Protein AF-A0A851GEK4-F1 (afdb_monomer)

Foldseek 3Di:
DCPVVVVVVVVVVLVVVLVVQVCCVVPALDHDCVQAAEDEDADPVCPDQVNLCVVLVVDPDRWDWDHGPVAIWIFSYRRPPRHIYGYDYCVVVPDD

Solvent-accessible surface area (backbone atoms only — not comparable to full-atom values): 5671 Å² total; per-residue (Å²): 142,62,83,68,52,56,62,51,50,54,49,53,52,50,50,52,49,26,51,49,50,45,48,39,68,74,74,46,62,57,72,68,66,89,74,29,50,81,41,82,40,92,47,79,80,57,68,39,73,69,44,40,31,59,78,37,68,71,44,76,50,80,60,46,77,45,82,34,81,86,47,38,33,39,30,26,39,56,54,90,76,33,60,34,31,34,49,46,55,64,82,82,70,77,86,129

pLDDT: mean 71.78, std 11.59, range [40.19, 86.69]

Mean predicted aligned error: 10.18 Å

Nearest PDB structures (foldseek):
  5uhj-assembly1_A-2  TM=3.704E-01  e=3.497E-01  Streptomyces sp. CB03234
  6ywo-assembly3_C  TM=4.399E-01  e=2.791E+00  Thermothielavioides terrestris NRRL 8126
  8ptk-assembly1_u  TM=2.985E-01  e=4.771E+00  Homo sapiens

Secondary structure (DSSP, 8-state):
--TTHHHHHHHHHHHHHHHHHHHHHHH-S---GGGEEEEE-S-GGGGSHHHHHHHTTTPSSPPEEEEETTEEEEE-SSTTTS-EEEEE-GGGG---

Structure (mmCIF, N/CA/C/O backbone):
data_AF-A0A851GEK4-F1
#
_entry.id   AF-A0A851GEK4-F1
#
loop_
_atom_site.group_PDB
_atom_site.id
_atom_site.type_symbol
_atom_site.label_atom_id
_atom_site.label_alt_id
_atom_site.label_comp_id
_atom_site.label_asym_id
_atom_site.label_entity_id
_atom_site.label_seq_id
_atom_site.pdbx_PDB_ins_code
_atom_site.Cartn_x
_atom_site.Cartn_y
_atom_site.Cartn_z
_atom_site.occupancy
_atom_site.B_iso_or_equiv
_atom_site.auth_seq_id
_atom_site.auth_comp_id
_atom_site.auth_asym_id
_atom_site.auth_atom_id
_atom_site.pdbx_PDB_model_num
ATOM 1 N N . MET A 1 1 ? 28.832 1.244 -25.651 1.00 52.16 1 MET A N 1
ATOM 2 C CA . MET A 1 1 ? 28.441 2.022 -24.447 1.00 52.16 1 MET A CA 1
ATOM 3 C C . MET A 1 1 ? 26.956 2.451 -24.434 1.00 52.16 1 MET A C 1
ATOM 5 O O . MET A 1 1 ? 26.636 3.468 -23.840 1.00 52.16 1 MET A O 1
ATOM 9 N N . LYS A 1 2 ? 26.015 1.699 -25.037 1.00 56.28 2 LYS A N 1
ATOM 10 C CA . LYS A 1 2 ? 24.561 2.010 -24.986 1.00 56.28 2 LYS A CA 1
ATOM 11 C C . LYS A 1 2 ? 23.739 0.997 -24.172 1.00 56.28 2 LYS A C 1
ATOM 13 O O . LYS A 1 2 ? 22.649 1.316 -23.720 1.00 56.28 2 LYS A O 1
ATOM 18 N N . THR A 1 3 ? 24.289 -0.191 -23.920 1.00 59.16 3 THR A N 1
ATOM 19 C CA . THR A 1 3 ? 23.580 -1.330 -23.314 1.00 59.16 3 THR A CA 1
ATOM 20 C C . THR A 1 3 ? 23.265 -1.149 -21.822 1.00 59.16 3 THR A C 1
ATOM 22 O O . THR A 1 3 ? 22.295 -1.709 -21.333 1.00 59.16 3 THR A O 1
ATOM 25 N N . VAL A 1 4 ? 24.031 -0.319 -21.106 1.00 61.06 4 VAL A N 1
ATOM 26 C CA . VAL A 1 4 ? 23.816 0.000 -19.677 1.00 61.06 4 VAL A CA 1
ATOM 27 C C . VAL A 1 4 ? 22.926 1.224 -19.441 1.00 61.06 4 VAL A C 1
ATOM 29 O O . VAL A 1 4 ? 22.477 1.453 -18.326 1.00 61.06 4 VAL A O 1
ATOM 32 N N . MET A 1 5 ? 22.618 2.003 -20.482 1.00 67.25 5 MET A N 1
ATOM 33 C CA . MET A 1 5 ? 21.834 3.233 -20.329 1.00 67.25 5 MET A CA 1
ATOM 34 C C . MET A 1 5 ? 20.347 2.929 -20.096 1.00 67.25 5 MET A C 1
ATOM 36 O O . MET A 1 5 ? 19.700 3.576 -19.279 1.00 67.25 5 MET A O 1
ATOM 40 N N . ILE A 1 6 ? 19.830 1.889 -20.756 1.00 79.38 6 ILE A N 1
ATOM 41 C CA . ILE A 1 6 ? 18.440 1.434 -20.629 1.00 79.38 6 ILE A CA 1
ATOM 42 C C . ILE A 1 6 ? 18.099 1.014 -19.184 1.00 79.38 6 ILE A C 1
ATOM 44 O O . ILE A 1 6 ? 17.155 1.582 -18.635 1.00 79.38 6 ILE A O 1
ATOM 48 N N . PRO A 1 7 ? 18.839 0.101 -18.515 1.00 80.31 7 PRO A N 1
ATOM 49 C CA . PRO A 1 7 ? 18.506 -0.291 -17.143 1.00 80.31 7 PRO A CA 1
ATOM 50 C C . PRO A 1 7 ? 18.624 0.873 -16.151 1.00 80.31 7 PRO A C 1
ATOM 52 O O . PRO A 1 7 ? 17.812 0.965 -15.232 1.00 80.31 7 PRO A O 1
ATOM 55 N N . CYS A 1 8 ? 19.560 1.806 -16.353 1.00 83.19 8 CYS A N 1
ATOM 56 C CA . CYS A 1 8 ? 19.656 3.006 -15.519 1.00 83.19 8 CYS A CA 1
ATOM 57 C C . CYS A 1 8 ? 18.439 3.927 -15.676 1.00 83.19 8 CYS A C 1
ATOM 59 O O . CYS A 1 8 ? 17.903 4.388 -14.670 1.00 83.19 8 CYS A O 1
ATOM 61 N N . ILE A 1 9 ? 17.969 4.165 -16.905 1.00 86.69 9 ILE A N 1
ATOM 62 C CA . ILE A 1 9 ? 16.779 4.994 -17.159 1.00 86.69 9 ILE A CA 1
ATOM 63 C C . ILE A 1 9 ? 15.531 4.346 -16.548 1.00 86.69 9 ILE A C 1
ATOM 65 O O . ILE A 1 9 ? 14.761 5.023 -15.870 1.00 86.69 9 ILE A O 1
ATOM 69 N N . VAL A 1 10 ? 15.354 3.033 -16.726 1.00 86.00 10 VAL A N 1
ATOM 70 C CA . VAL A 1 10 ? 14.224 2.294 -16.138 1.00 86.00 10 VAL A CA 1
ATOM 71 C C . VAL A 1 10 ? 14.262 2.365 -14.610 1.00 86.00 10 VAL A C 1
ATOM 73 O O . VAL A 1 10 ? 13.240 2.627 -13.981 1.00 86.00 10 VAL A O 1
ATOM 76 N N . THR A 1 11 ? 15.445 2.213 -14.011 1.00 84.12 11 THR A N 1
ATOM 77 C CA . THR A 1 11 ? 15.615 2.310 -12.553 1.00 84.12 11 THR A CA 1
ATOM 78 C C . THR A 1 11 ? 15.298 3.719 -12.048 1.00 84.12 11 THR A C 1
ATOM 80 O O . THR A 1 11 ? 14.579 3.870 -11.065 1.00 84.12 11 THR A O 1
ATOM 83 N N . ALA A 1 12 ? 15.773 4.761 -12.735 1.00 84.81 12 ALA A N 1
ATOM 84 C CA . ALA A 1 12 ? 15.489 6.148 -12.371 1.00 84.81 12 ALA A CA 1
ATOM 85 C C . ALA A 1 12 ? 13.984 6.461 -12.432 1.00 84.81 12 ALA A C 1
ATOM 87 O O . ALA A 1 12 ? 13.443 7.069 -11.508 1.00 84.81 12 ALA A O 1
ATOM 88 N N . LEU A 1 13 ? 13.291 5.993 -13.475 1.00 86.25 13 LEU A N 1
ATOM 89 C CA . LEU A 1 13 ? 11.837 6.128 -13.592 1.00 86.25 13 LEU A CA 1
ATOM 90 C C . LEU A 1 13 ? 11.101 5.372 -12.480 1.00 86.25 13 LEU A C 1
ATOM 92 O O . LEU A 1 13 ? 10.173 5.923 -11.891 1.00 86.25 13 LEU A O 1
ATOM 96 N N . ALA A 1 14 ? 11.535 4.155 -12.146 1.00 81.75 14 ALA A N 1
ATOM 97 C CA . ALA A 1 14 ? 10.946 3.373 -11.060 1.00 81.75 14 ALA A CA 1
ATOM 98 C C . ALA A 1 14 ? 11.110 4.064 -9.694 1.00 81.75 14 ALA A C 1
ATOM 100 O O . ALA A 1 14 ? 10.160 4.118 -8.915 1.00 81.75 14 ALA A O 1
ATOM 101 N N . ILE A 1 15 ? 12.279 4.655 -9.424 1.00 82.50 15 ILE A N 1
ATOM 102 C CA . ILE A 1 15 ? 12.531 5.421 -8.193 1.00 82.50 15 ILE A CA 1
ATOM 103 C C . ILE A 1 15 ? 11.632 6.660 -8.129 1.00 82.50 15 ILE A C 1
ATOM 105 O O . ILE A 1 15 ? 11.025 6.919 -7.089 1.00 82.50 15 ILE A O 1
ATOM 109 N N . LEU A 1 16 ? 11.513 7.414 -9.228 1.00 84.31 16 LEU A N 1
ATOM 110 C CA . LEU A 1 16 ? 10.631 8.584 -9.293 1.00 84.31 16 LEU A CA 1
ATOM 111 C C . LEU A 1 16 ? 9.165 8.198 -9.078 1.00 84.31 16 LEU A C 1
ATOM 113 O O . LEU A 1 16 ? 8.453 8.883 -8.345 1.00 84.31 16 LE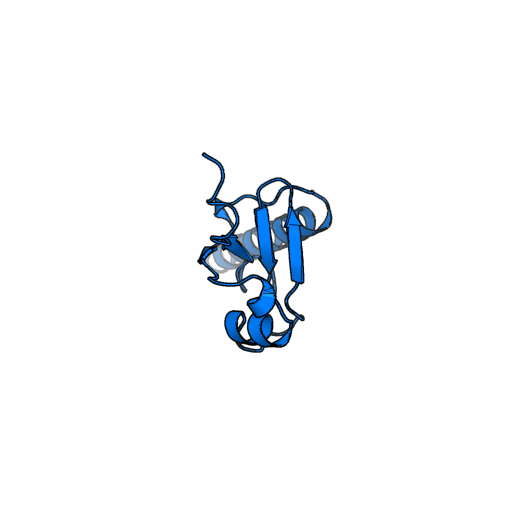U A O 1
ATOM 117 N N . PHE A 1 17 ? 8.728 7.086 -9.669 1.00 82.75 17 PHE A N 1
ATOM 118 C CA . PHE A 1 17 ? 7.373 6.574 -9.508 1.00 82.75 17 PHE A CA 1
ATOM 119 C C . PHE A 1 17 ? 7.092 6.149 -8.060 1.00 82.75 17 PHE A C 1
ATOM 121 O O . PHE A 1 17 ? 6.133 6.6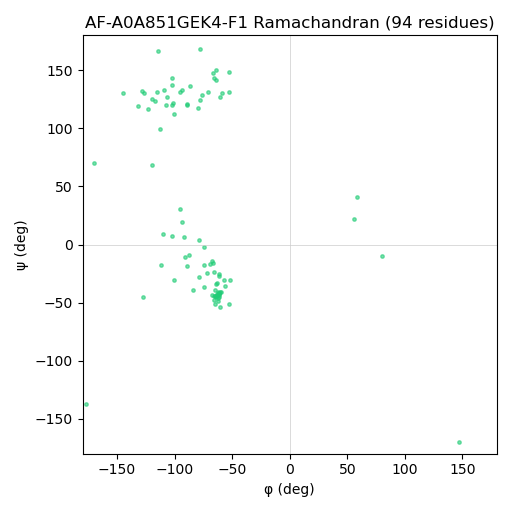31 -7.459 1.00 82.75 17 PHE A O 1
ATOM 128 N N . ALA A 1 18 ? 7.962 5.328 -7.464 1.00 77.81 18 ALA A N 1
ATOM 129 C CA . ALA A 1 18 ? 7.829 4.895 -6.072 1.00 77.81 18 ALA A CA 1
ATOM 130 C C . ALA A 1 18 ? 7.872 6.086 -5.098 1.00 77.81 18 ALA A C 1
ATOM 132 O O . ALA A 1 18 ? 7.083 6.160 -4.153 1.00 77.81 18 ALA A O 1
ATOM 133 N N . GLY A 1 19 ? 8.753 7.060 -5.347 1.00 78.88 19 GLY A N 1
ATOM 134 C CA . GLY A 1 19 ? 8.818 8.302 -4.578 1.00 78.88 19 GLY A CA 1
ATOM 135 C C . GLY A 1 19 ? 7.534 9.127 -4.687 1.00 78.88 19 GLY A C 1
ATOM 136 O O . GLY A 1 19 ? 7.000 9.568 -3.666 1.00 78.88 19 GLY A O 1
ATOM 137 N N . GLY A 1 20 ? 7.006 9.285 -5.904 1.00 81.94 20 GLY A N 1
ATOM 138 C CA . GLY A 1 20 ? 5.752 9.989 -6.171 1.00 81.94 20 GLY A CA 1
ATOM 139 C C . GLY A 1 20 ? 4.555 9.328 -5.492 1.00 81.94 20 GLY A C 1
ATOM 140 O O . GLY A 1 20 ? 3.776 10.004 -4.823 1.00 81.94 20 GLY A O 1
ATOM 141 N N . GLU A 1 21 ? 4.445 8.004 -5.579 1.00 80.75 21 GLU A N 1
ATOM 142 C CA . GLU A 1 21 ? 3.391 7.237 -4.912 1.00 80.75 21 GLU A CA 1
ATOM 143 C C . GLU A 1 21 ? 3.502 7.320 -3.379 1.00 80.75 21 GLU A C 1
ATOM 145 O O . GLU A 1 21 ? 2.491 7.477 -2.686 1.00 80.75 21 GLU A O 1
ATOM 150 N N . ASN A 1 22 ? 4.721 7.295 -2.826 1.00 80.50 22 ASN A N 1
ATOM 151 C CA . ASN A 1 22 ? 4.929 7.477 -1.388 1.00 80.50 22 ASN A CA 1
ATOM 152 C C . ASN A 1 22 ? 4.489 8.865 -0.916 1.00 80.50 22 ASN A C 1
ATOM 154 O O . ASN A 1 22 ? 3.855 8.990 0.138 1.00 80.50 22 ASN A O 1
ATOM 158 N N . LEU A 1 23 ? 4.838 9.900 -1.686 1.00 82.25 23 LEU A N 1
ATOM 159 C CA . LEU A 1 23 ? 4.446 11.270 -1.394 1.00 82.25 23 LEU A CA 1
ATOM 160 C C . LEU A 1 23 ? 2.922 11.388 -1.445 1.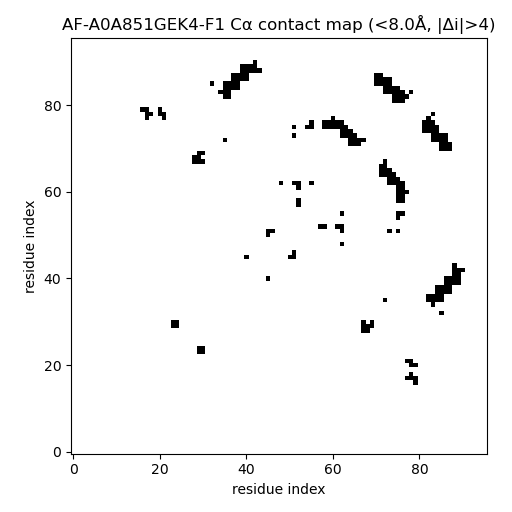00 82.25 23 LEU A C 1
ATOM 162 O O . LEU A 1 23 ? 2.329 11.844 -0.474 1.00 82.25 23 LEU A O 1
ATOM 166 N N . LEU A 1 24 ? 2.295 10.866 -2.502 1.00 83.44 24 LEU A N 1
ATOM 167 C CA . LEU A 1 24 ? 0.844 10.807 -2.664 1.00 83.44 24 LEU A CA 1
ATOM 168 C C . LEU A 1 24 ? 0.178 10.146 -1.441 1.00 83.44 24 LEU A C 1
ATOM 170 O O . LEU A 1 24 ? -0.687 10.730 -0.795 1.00 83.44 24 LEU A O 1
ATOM 174 N N . TRP A 1 25 ? 0.642 8.966 -1.027 1.00 81.75 25 TRP A N 1
ATOM 175 C CA . TRP A 1 25 ? 0.115 8.275 0.156 1.00 81.75 25 TRP A CA 1
ATOM 176 C C . TRP A 1 25 ? 0.170 9.118 1.443 1.00 81.75 25 TRP A C 1
ATOM 178 O O . TRP A 1 25 ? -0.713 9.016 2.312 1.00 81.75 25 TRP A O 1
ATOM 188 N N . ARG A 1 26 ? 1.223 9.926 1.595 1.00 81.88 26 ARG A N 1
ATOM 189 C CA . ARG A 1 26 ? 1.481 10.744 2.786 1.00 81.88 26 ARG A CA 1
ATOM 190 C C . ARG A 1 26 ? 0.735 12.076 2.764 1.00 81.88 26 ARG A C 1
ATOM 192 O O . ARG A 1 26 ? 0.255 12.466 3.824 1.00 81.88 26 ARG A O 1
ATOM 199 N N . THR A 1 27 ? 0.636 12.740 1.615 1.00 83.81 27 THR A N 1
ATOM 200 C CA . THR A 1 27 ? 0.180 14.136 1.524 1.00 83.81 27 THR A CA 1
ATOM 201 C C . THR A 1 27 ? -1.271 14.292 1.100 1.00 83.81 27 THR A C 1
ATOM 203 O O . THR A 1 27 ? -1.903 15.252 1.527 1.00 83.81 27 THR A O 1
ATOM 206 N N . THR A 1 28 ? -1.817 13.384 0.287 1.00 82.06 28 THR A N 1
ATOM 207 C CA . THR A 1 28 ? -3.200 13.513 -0.187 1.00 82.06 28 THR A CA 1
ATOM 208 C C . THR A 1 28 ? -4.150 12.595 0.565 1.00 82.06 28 THR A C 1
ATOM 210 O O . THR A 1 28 ? -3.836 11.448 0.892 1.00 82.06 28 THR A O 1
ATOM 213 N N . ASP A 1 29 ? -5.359 13.089 0.803 1.00 84.12 29 ASP A N 1
ATOM 21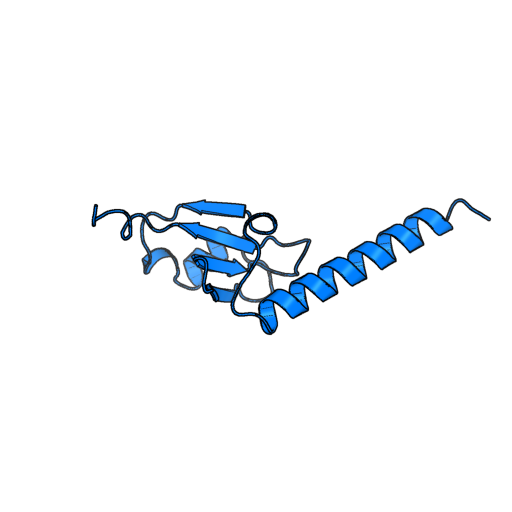4 C CA . AS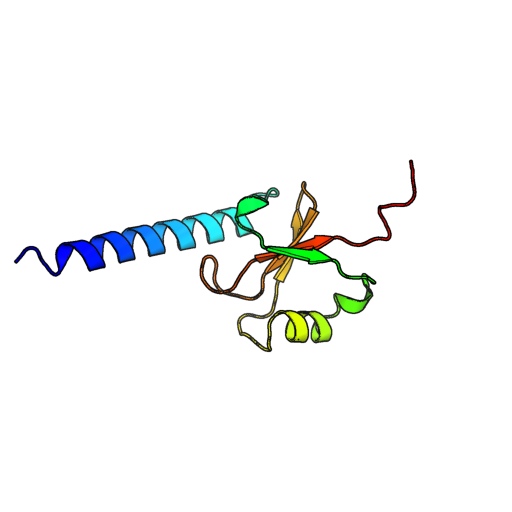P A 1 29 ? -6.486 12.318 1.324 1.00 84.12 29 ASP A CA 1
ATOM 215 C C . ASP A 1 29 ? -7.110 11.384 0.282 1.00 84.12 29 ASP A C 1
ATOM 217 O O . ASP A 1 29 ? -8.019 10.625 0.608 1.00 84.12 29 ASP A O 1
ATOM 221 N N . TYR A 1 30 ? -6.630 11.392 -0.960 1.00 81.75 30 TYR A N 1
ATOM 222 C CA . TYR A 1 30 ? -7.085 10.515 -2.035 1.00 81.75 30 TYR A CA 1
ATOM 223 C C . TYR A 1 30 ? -5.962 9.578 -2.488 1.00 81.75 30 TYR A C 1
ATOM 225 O O . TYR A 1 30 ? -4.869 10.040 -2.790 1.00 81.75 30 TYR A O 1
ATOM 233 N N . TYR A 1 31 ? -6.226 8.272 -2.597 1.00 81.56 31 TYR A N 1
ATOM 234 C CA . TYR A 1 31 ? -5.266 7.328 -3.180 1.00 81.56 31 TYR A CA 1
ATOM 235 C C . TYR A 1 31 ? -5.861 6.650 -4.420 1.00 81.56 31 TYR A C 1
ATOM 237 O O . TYR A 1 31 ? -6.941 6.071 -4.310 1.00 81.56 31 TYR A O 1
ATOM 245 N N . PRO A 1 32 ? -5.217 6.692 -5.597 1.00 78.31 32 PRO A N 1
ATOM 246 C CA . PRO A 1 32 ? -5.805 6.173 -6.823 1.00 78.31 32 PRO A CA 1
ATOM 247 C C . PRO A 1 32 ? -6.100 4.678 -6.709 1.00 78.31 32 PRO A C 1
ATOM 249 O O . PRO A 1 32 ? -5.226 3.881 -6.380 1.00 78.31 32 PRO A O 1
ATOM 252 N N . SER A 1 33 ? -7.338 4.275 -6.998 1.00 75.81 33 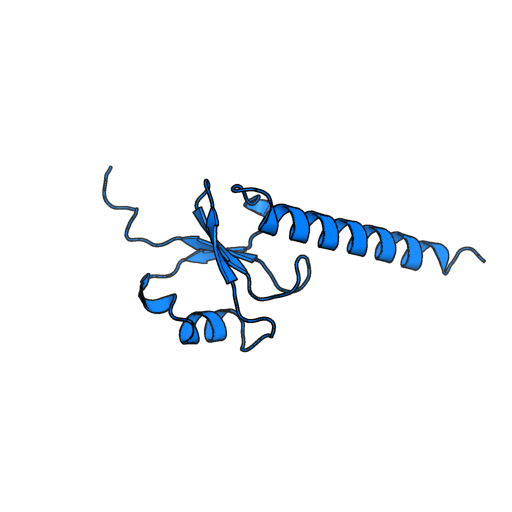SER A N 1
ATOM 253 C CA . SER A 1 33 ? -7.767 2.879 -6.852 1.00 75.81 33 SER A CA 1
ATOM 254 C C . SER A 1 33 ? -7.064 1.918 -7.808 1.00 75.81 33 SER A C 1
ATOM 256 O O . SER A 1 33 ? -6.984 0.744 -7.491 1.00 75.81 33 SER A O 1
ATOM 258 N N . PHE A 1 34 ? -6.536 2.393 -8.940 1.00 76.44 34 PHE A N 1
ATOM 259 C CA . PHE A 1 34 ? -5.796 1.557 -9.894 1.00 76.44 34 PHE A CA 1
ATOM 260 C C . PHE A 1 34 ? -4.384 1.183 -9.416 1.00 76.44 34 PHE A C 1
ATOM 262 O O . PHE A 1 34 ? -3.801 0.242 -9.940 1.00 76.44 34 PHE A O 1
ATOM 269 N N . LEU A 1 35 ? -3.840 1.907 -8.430 1.00 76.25 35 LEU A N 1
ATOM 270 C CA . LEU A 1 35 ? -2.568 1.570 -7.779 1.00 76.25 35 LEU A CA 1
ATOM 271 C C . LEU A 1 35 ? -2.761 0.602 -6.606 1.00 76.25 35 LEU A C 1
ATOM 273 O O . LEU A 1 35 ? -1.789 0.096 -6.054 1.00 76.25 35 LEU A O 1
ATOM 277 N N . ALA A 1 36 ? -4.014 0.350 -6.213 1.00 77.88 36 ALA A N 1
ATOM 278 C CA . ALA A 1 36 ? -4.346 -0.540 -5.116 1.00 77.88 36 ALA A CA 1
ATOM 279 C C . ALA A 1 36 ? -4.987 -1.836 -5.628 1.00 77.88 36 ALA A C 1
ATOM 281 O O . ALA A 1 36 ? -5.945 -1.806 -6.398 1.00 77.88 36 ALA A O 1
ATOM 282 N N . GLY A 1 37 ? -4.522 -2.980 -5.130 1.00 75.62 37 GLY A N 1
ATOM 283 C CA . GLY A 1 37 ? -5.259 -4.236 -5.258 1.00 75.62 37 GLY A CA 1
ATOM 284 C C . GLY A 1 37 ? -6.555 -4.169 -4.451 1.00 75.62 37 GLY A C 1
ATOM 285 O O . GLY A 1 37 ? -6.602 -3.520 -3.413 1.00 75.62 37 GLY A O 1
ATOM 286 N N . VAL A 1 38 ? -7.625 -4.823 -4.889 1.00 76.19 38 VAL A N 1
ATOM 287 C CA . VAL A 1 38 ? -8.877 -4.870 -4.117 1.00 76.19 38 VAL A CA 1
ATOM 288 C C . VAL A 1 38 ? -8.890 -6.121 -3.245 1.00 76.19 38 VAL A C 1
ATOM 290 O O . VAL A 1 38 ? -8.580 -7.212 -3.723 1.00 76.19 38 VAL A O 1
ATOM 293 N N . ARG A 1 39 ? -9.242 -5.964 -1.966 1.00 74.38 39 ARG A N 1
ATOM 294 C CA . ARG A 1 39 ? -9.471 -7.071 -1.032 1.00 74.38 39 ARG A CA 1
ATOM 295 C C . ARG A 1 39 ? -10.779 -6.867 -0.288 1.00 74.38 39 ARG A C 1
ATOM 297 O O . ARG A 1 39 ? -10.932 -5.901 0.456 1.00 74.38 39 ARG A O 1
ATOM 304 N N . ASP A 1 40 ? -11.691 -7.808 -0.470 1.00 71.19 40 ASP A N 1
ATOM 305 C CA . ASP A 1 40 ? -12.874 -7.935 0.368 1.00 71.19 40 ASP A CA 1
ATOM 306 C C . ASP A 1 40 ? -12.477 -8.557 1.708 1.00 71.19 40 ASP A C 1
ATOM 308 O O . ASP A 1 40 ? -11.780 -9.574 1.756 1.00 71.19 40 ASP A O 1
ATOM 312 N N . VAL A 1 41 ? -12.883 -7.912 2.798 1.00 69.19 41 VAL A N 1
ATOM 313 C CA . VAL A 1 41 ? -12.678 -8.410 4.159 1.00 69.19 41 VAL A CA 1
ATOM 314 C C . VAL A 1 41 ? -14.042 -8.495 4.823 1.00 69.19 41 VAL A C 1
ATOM 316 O O . VAL A 1 41 ? -14.695 -7.473 5.021 1.00 69.19 41 VAL A O 1
ATOM 319 N N . ASP A 1 42 ? -14.456 -9.709 5.190 1.00 63.41 42 ASP A N 1
ATOM 320 C CA . ASP A 1 42 ? -15.790 -9.983 5.738 1.00 63.41 42 ASP A CA 1
ATOM 321 C C . ASP A 1 42 ? -16.087 -9.252 7.056 1.00 63.41 42 ASP A C 1
ATOM 323 O O . ASP A 1 42 ? -17.246 -8.989 7.370 1.00 63.41 42 ASP A O 1
ATOM 327 N N . ASN A 1 43 ? -15.062 -8.890 7.836 1.00 59.44 43 ASN A N 1
ATOM 328 C CA . ASN A 1 43 ? -15.249 -8.234 9.128 1.00 59.44 43 ASN A CA 1
ATOM 329 C C . ASN A 1 43 ? -14.157 -7.194 9.430 1.00 59.44 43 ASN A C 1
ATOM 331 O O . ASN A 1 43 ? -12.967 -7.495 9.380 1.00 59.44 43 ASN A O 1
ATOM 335 N N . VAL A 1 44 ? -14.550 -5.978 9.827 1.00 59.50 44 VAL A N 1
ATOM 336 C CA . VAL A 1 44 ? -13.631 -4.876 10.188 1.00 59.50 44 VAL A CA 1
ATOM 337 C C . VAL A 1 44 ? -12.739 -5.242 11.376 1.00 59.50 44 VAL A C 1
ATOM 339 O O . VAL A 1 44 ? -11.621 -4.751 11.486 1.00 59.50 44 VAL A O 1
ATOM 342 N N . THR A 1 45 ? -13.190 -6.139 12.255 1.00 53.88 45 THR A N 1
ATOM 343 C CA . THR A 1 45 ? -12.358 -6.631 13.369 1.00 53.88 45 THR A CA 1
ATOM 344 C C . THR A 1 45 ? -11.156 -7.460 12.908 1.00 53.88 45 THR A C 1
ATOM 346 O O . THR A 1 45 ? -10.195 -7.576 13.662 1.00 53.88 45 THR A O 1
ATOM 349 N N . LEU A 1 46 ? -11.129 -7.935 11.654 1.00 54.50 46 LEU A N 1
ATOM 350 C CA . LEU A 1 46 ? -9.951 -8.538 11.009 1.00 54.50 46 LEU A CA 1
ATOM 351 C C . LEU A 1 46 ? -8.939 -7.488 10.511 1.00 54.50 46 LEU A C 1
ATOM 353 O O . LEU A 1 46 ? -7.930 -7.831 9.909 1.00 54.50 46 LEU A O 1
ATOM 357 N N . LEU A 1 47 ? -9.161 -6.199 10.773 1.00 63.06 47 LEU A N 1
ATOM 358 C CA . LEU A 1 47 ? -8.171 -5.136 10.566 1.00 63.06 47 LEU A CA 1
ATOM 359 C C . LEU A 1 47 ? -7.359 -4.856 11.843 1.00 63.06 47 LEU A C 1
ATOM 361 O O . LEU A 1 47 ? -6.743 -3.804 11.994 1.00 63.06 47 LEU A O 1
ATOM 365 N N . ILE A 1 48 ? -7.337 -5.790 12.791 1.00 66.44 48 ILE A N 1
ATOM 366 C CA . ILE A 1 48 ? -6.352 -5.766 13.873 1.00 66.44 48 ILE A CA 1
ATOM 367 C C . ILE A 1 48 ? -4.933 -5.944 13.308 1.00 66.44 48 ILE A C 1
ATOM 369 O O . ILE A 1 48 ? -4.754 -6.648 12.310 1.00 66.44 48 ILE A O 1
ATOM 373 N N . PRO A 1 49 ? -3.897 -5.378 13.958 1.00 64.75 49 PRO A N 1
ATOM 374 C CA . PRO A 1 49 ? -2.517 -5.434 13.468 1.00 64.75 49 PRO A CA 1
ATOM 375 C C . PRO A 1 49 ? -2.029 -6.852 13.142 1.00 64.75 49 PRO A C 1
ATOM 377 O O . PRO A 1 49 ? -1.213 -7.035 12.244 1.00 64.75 49 PRO A O 1
ATOM 380 N N . THR A 1 50 ? -2.535 -7.861 13.855 1.00 64.00 50 THR A N 1
ATOM 381 C CA . THR A 1 50 ? -2.211 -9.277 13.639 1.00 64.00 50 THR A CA 1
ATOM 382 C C . THR A 1 50 ? -2.748 -9.804 12.310 1.00 64.00 50 THR A C 1
ATOM 384 O O . THR A 1 50 ? -2.020 -10.468 11.585 1.00 64.00 50 THR A O 1
ATOM 387 N N . ALA A 1 51 ? -3.984 -9.466 11.951 1.00 68.00 51 ALA A N 1
ATOM 388 C CA . ALA A 1 51 ? -4.587 -9.889 10.691 1.00 68.00 51 ALA A CA 1
ATOM 389 C C . ALA A 1 51 ? -4.102 -9.030 9.509 1.00 68.00 51 ALA A C 1
ATOM 391 O O . ALA A 1 51 ? -3.931 -9.536 8.407 1.00 68.00 51 ALA A O 1
ATOM 392 N N . MET A 1 52 ? -3.726 -7.768 9.745 1.00 69.44 52 MET A N 1
ATOM 393 C CA . MET A 1 52 ? -2.969 -6.984 8.759 1.00 69.44 52 MET A CA 1
ATOM 394 C C . MET A 1 52 ? -1.610 -7.606 8.446 1.00 69.44 52 MET A C 1
ATOM 396 O O . MET A 1 52 ? -1.209 -7.642 7.288 1.00 69.44 52 MET A O 1
ATOM 400 N N . LYS A 1 53 ? -0.898 -8.104 9.464 1.00 68.81 53 LYS A N 1
ATOM 401 C CA . LYS A 1 53 ? 0.354 -8.843 9.263 1.00 68.81 53 LYS A CA 1
ATOM 402 C C . LYS A 1 53 ? 0.140 -10.143 8.501 1.00 68.81 53 LYS A C 1
ATOM 404 O O . LYS A 1 53 ? 1.024 -10.506 7.738 1.00 68.81 53 LYS A O 1
ATOM 409 N N . ASP A 1 54 ? -0.996 -10.806 8.691 1.00 69.94 54 ASP A N 1
ATOM 410 C CA . ASP A 1 54 ? -1.363 -12.002 7.930 1.00 69.94 54 ASP A CA 1
ATOM 411 C C . ASP A 1 54 ? -1.580 -11.662 6.444 1.00 69.94 54 ASP A C 1
ATOM 413 O O . ASP A 1 54 ? -0.934 -12.243 5.574 1.00 69.94 54 ASP A O 1
ATOM 417 N N . ILE A 1 55 ? -2.353 -10.604 6.157 1.00 68.81 55 ILE A N 1
ATOM 418 C CA . ILE A 1 55 ? -2.579 -10.093 4.790 1.00 68.81 55 ILE A CA 1
ATOM 419 C C . ILE A 1 55 ? -1.263 -9.671 4.120 1.00 68.81 55 ILE A C 1
ATOM 421 O O . ILE A 1 55 ? -1.051 -9.926 2.935 1.00 68.81 55 ILE A O 1
ATOM 425 N N . CYS A 1 56 ? -0.381 -9.017 4.874 1.00 70.00 56 CYS A N 1
ATOM 426 C CA . CYS A 1 56 ? 0.896 -8.497 4.392 1.00 70.00 56 CYS A CA 1
ATOM 427 C C . CYS A 1 56 ? 2.069 -9.483 4.571 1.00 70.00 56 CYS A C 1
ATOM 429 O O . CYS A 1 56 ? 3.218 -9.105 4.364 1.00 70.00 56 CYS A O 1
ATOM 431 N N . GLY A 1 57 ? 1.823 -10.727 4.995 1.00 67.69 57 GLY A N 1
ATOM 432 C CA . GLY A 1 57 ? 2.848 -11.771 5.110 1.00 67.69 57 GLY A CA 1
ATOM 433 C C . GLY A 1 57 ? 4.037 -11.455 6.032 1.00 67.69 57 GLY A C 1
ATOM 434 O O . GLY A 1 57 ? 5.173 -11.766 5.683 1.00 67.69 57 GLY A O 1
ATOM 435 N N . ASN A 1 58 ? 3.816 -10.839 7.202 1.00 60.09 58 ASN A N 1
ATOM 436 C CA . ASN A 1 58 ? 4.873 -10.411 8.141 1.00 60.09 58 ASN A CA 1
ATOM 437 C C . ASN A 1 58 ? 5.941 -9.472 7.532 1.00 60.09 58 ASN A C 1
ATOM 439 O O . ASN A 1 58 ? 7.044 -9.347 8.076 1.00 60.09 58 ASN A O 1
ATOM 443 N N . GLN A 1 59 ? 5.621 -8.775 6.439 1.00 57.41 59 GLN A N 1
ATOM 444 C CA . GLN A 1 59 ? 6.516 -7.790 5.839 1.00 57.41 59 GLN A CA 1
ATOM 445 C C . GLN A 1 59 ? 6.740 -6.594 6.776 1.00 57.41 59 GLN A C 1
ATOM 447 O O . GLN A 1 59 ? 5.858 -6.170 7.528 1.00 57.41 59 GLN A O 1
ATOM 452 N N . ARG A 1 60 ? 7.974 -6.080 6.766 1.00 56.06 60 ARG A N 1
ATOM 453 C CA . ARG A 1 60 ? 8.326 -4.781 7.345 1.00 56.06 60 ARG A CA 1
ATOM 454 C C . ARG A 1 60 ? 8.453 -3.794 6.188 1.00 56.06 60 ARG A C 1
ATOM 456 O O . ARG A 1 60 ? 9.137 -4.132 5.228 1.00 56.06 60 ARG A O 1
ATOM 463 N N . PRO A 1 61 ? 7.935 -2.562 6.309 1.00 60.59 61 PRO A N 1
ATOM 464 C CA . PRO A 1 61 ? 7.471 -1.887 7.530 1.00 60.59 61 PRO A CA 1
ATOM 465 C C . PRO A 1 61 ? 6.085 -2.324 8.036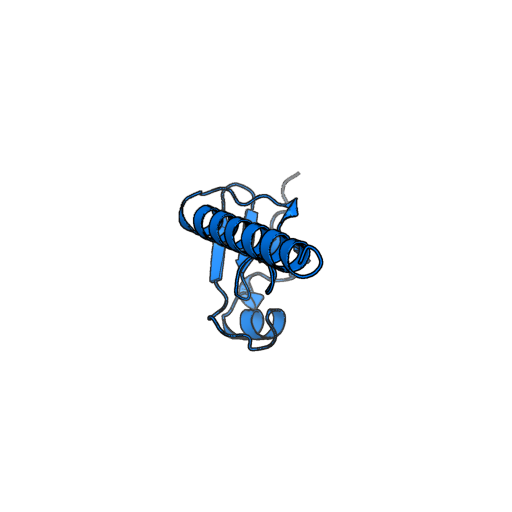 1.00 60.59 61 PRO A C 1
ATOM 467 O O . PRO A 1 61 ? 5.360 -3.033 7.357 1.00 60.59 61 PRO A O 1
ATOM 470 N N . VAL A 1 62 ? 5.736 -1.914 9.267 1.00 66.19 62 VAL A N 1
ATOM 471 C CA . VAL A 1 62 ? 4.426 -2.207 9.881 1.00 66.19 62 VAL A CA 1
ATOM 472 C C . VAL A 1 62 ? 3.308 -1.773 8.927 1.00 66.19 62 VAL A C 1
ATOM 474 O O . VAL A 1 62 ? 3.356 -0.633 8.457 1.00 66.19 62 VAL A O 1
ATOM 477 N N . PRO A 1 63 ? 2.312 -2.636 8.660 1.00 74.25 63 PRO A N 1
ATOM 478 C CA . PRO A 1 63 ? 1.248 -2.305 7.732 1.00 74.25 63 PRO A CA 1
ATOM 479 C C . PRO A 1 63 ? 0.484 -1.053 8.175 1.00 74.25 63 PRO A C 1
ATOM 481 O O . PRO A 1 63 ? 0.074 -0.931 9.331 1.00 74.25 63 PRO A O 1
ATOM 484 N N . GLU A 1 64 ? 0.302 -0.108 7.252 1.00 77.62 64 GLU A N 1
ATOM 485 C CA . GLU A 1 64 ? -0.375 1.163 7.511 1.00 77.62 64 GLU A CA 1
ATOM 486 C C . GLU A 1 64 ? -1.815 1.104 6.992 1.00 77.62 64 GLU A C 1
ATOM 488 O O . GLU A 1 64 ? -2.048 1.106 5.783 1.00 77.62 64 GLU A O 1
ATOM 493 N N . LEU A 1 65 ? -2.794 1.122 7.897 1.00 80.31 65 LEU A N 1
ATOM 494 C CA . LEU A 1 65 ? -4.195 1.332 7.537 1.00 80.31 65 LEU A CA 1
ATOM 495 C C . LEU A 1 65 ? -4.517 2.824 7.541 1.00 80.31 65 LEU A C 1
ATOM 497 O O . LEU A 1 65 ? -4.406 3.488 8.573 1.00 80.31 65 LEU A O 1
ATOM 501 N N . LYS A 1 66 ? -4.958 3.355 6.402 1.00 82.19 66 LYS A N 1
ATOM 502 C CA . LYS A 1 66 ? -5.457 4.728 6.297 1.00 82.19 66 LYS A CA 1
ATOM 503 C C . LYS A 1 66 ? -6.822 4.759 5.635 1.00 82.19 66 LYS A C 1
ATOM 505 O O . LYS A 1 66 ? -7.031 4.201 4.559 1.00 82.19 66 LYS A O 1
ATOM 510 N N . LYS A 1 67 ? -7.745 5.492 6.255 1.00 83.12 67 LYS A N 1
ATOM 511 C CA . LYS A 1 67 ? -8.985 5.907 5.605 1.00 83.12 67 LYS A CA 1
ATOM 512 C C . LYS A 1 67 ? -8.672 7.090 4.691 1.00 83.12 67 LYS A C 1
ATOM 514 O O . LYS A 1 67 ? -8.107 8.085 5.137 1.00 83.12 67 LYS A O 1
ATOM 519 N N . LYS A 1 68 ? -9.009 6.954 3.415 1.00 84.25 68 LYS A N 1
ATOM 520 C CA . LYS A 1 68 ? -8.908 7.985 2.380 1.00 84.25 68 LYS A CA 1
ATOM 521 C C . LYS A 1 68 ? -10.318 8.349 1.917 1.00 84.25 68 LYS A C 1
ATOM 523 O O . LYS A 1 68 ? -11.284 7.635 2.196 1.00 84.25 68 LYS A O 1
ATOM 528 N N . ARG A 1 69 ? -10.458 9.451 1.184 1.00 81.38 69 ARG A N 1
ATOM 529 C CA . ARG A 1 69 ? -11.751 9.967 0.709 1.00 81.38 69 ARG A CA 1
ATOM 530 C C . ARG A 1 69 ? -12.529 8.952 -0.134 1.00 81.38 69 ARG A C 1
ATOM 532 O O . ARG A 1 69 ? -13.751 8.964 -0.131 1.00 81.38 69 ARG A O 1
ATOM 539 N N . ASN A 1 70 ? -11.827 8.074 -0.842 1.00 80.81 70 ASN A N 1
ATOM 540 C CA . ASN A 1 70 ? -12.398 7.066 -1.732 1.00 80.81 70 ASN A CA 1
ATOM 541 C C . ASN A 1 70 ? -12.440 5.645 -1.143 1.00 80.81 70 ASN A C 1
ATOM 543 O O . ASN A 1 70 ? -12.791 4.702 -1.856 1.00 80.81 70 ASN A O 1
ATOM 547 N N . GLY A 1 71 ? -12.104 5.459 0.136 1.00 81.69 71 GLY A N 1
ATOM 548 C CA . GLY A 1 71 ? -12.237 4.165 0.802 1.00 81.69 71 GLY A CA 1
ATOM 549 C C . GLY A 1 71 ? -11.179 3.904 1.864 1.00 81.69 71 GLY A C 1
ATOM 550 O O . GLY A 1 71 ? -10.421 4.787 2.264 1.00 81.69 71 GLY A O 1
ATOM 551 N N . LEU A 1 72 ? -11.142 2.662 2.330 1.00 84.56 72 LEU A N 1
ATOM 552 C CA . LEU A 1 72 ? -10.161 2.200 3.296 1.00 84.56 72 LEU A CA 1
ATOM 553 C C . LEU A 1 72 ? -8.996 1.533 2.564 1.00 84.56 72 LEU A C 1
ATOM 555 O O . LEU A 1 72 ? -9.220 0.692 1.697 1.00 84.56 72 LEU A O 1
ATOM 559 N N . TYR A 1 73 ? 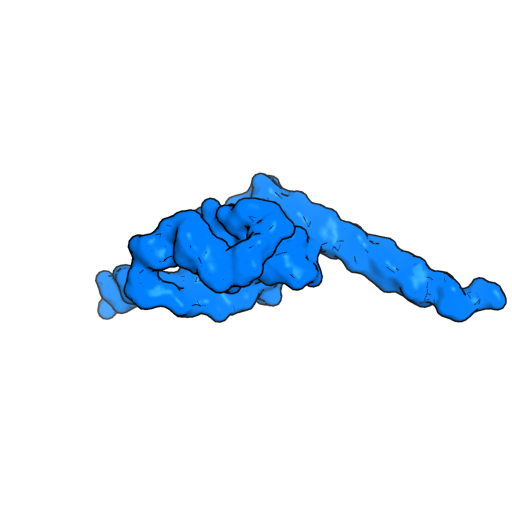-7.766 1.912 2.902 1.00 83.81 73 TYR A N 1
ATOM 560 C CA . TYR A 1 73 ? -6.565 1.399 2.249 1.00 83.81 73 TYR A CA 1
ATOM 561 C C . TYR A 1 73 ? -5.583 0.850 3.277 1.00 83.81 73 TYR A C 1
ATOM 563 O O . TYR A 1 73 ? -5.257 1.525 4.253 1.00 83.81 73 TYR A O 1
ATOM 571 N N . LEU A 1 74 ? -5.098 -0.359 3.030 1.00 82.50 74 LEU A N 1
ATOM 572 C CA . LEU A 1 74 ? -4.070 -1.052 3.787 1.00 82.50 74 LEU A CA 1
ATOM 573 C C . LEU A 1 74 ? -2.784 -1.078 2.964 1.00 82.50 74 LEU A C 1
ATOM 575 O O . LEU A 1 74 ? -2.753 -1.631 1.870 1.00 82.50 74 LEU A O 1
ATOM 579 N N . ARG A 1 75 ? -1.711 -0.498 3.483 1.00 79.69 75 ARG A N 1
ATOM 580 C CA . ARG A 1 75 ? -0.396 -0.524 2.846 1.00 79.69 75 ARG A CA 1
ATOM 581 C C . AR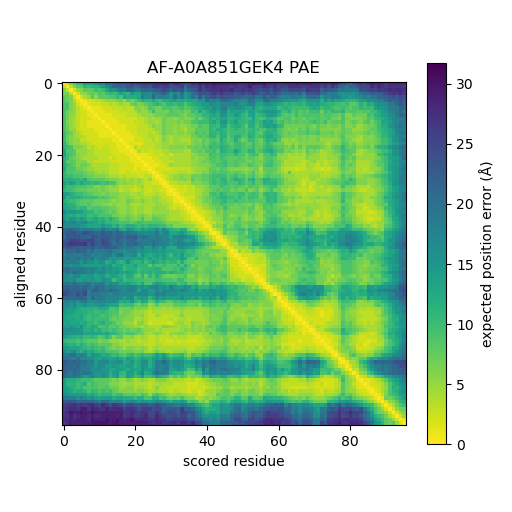G A 1 75 ? 0.485 -1.553 3.538 1.00 79.69 75 ARG A C 1
ATOM 583 O O . ARG A 1 75 ? 0.736 -1.413 4.731 1.00 79.69 75 ARG A O 1
ATOM 590 N N . CYS A 1 76 ? 0.956 -2.546 2.787 1.00 74.62 76 CYS A N 1
ATOM 591 C CA . CYS A 1 76 ? 1.768 -3.643 3.315 1.00 74.62 76 CYS A CA 1
ATOM 592 C C . CYS A 1 76 ? 3.279 -3.373 3.316 1.00 74.62 76 CYS A C 1
ATOM 594 O O . CYS A 1 76 ? 3.993 -4.023 4.070 1.00 74.62 76 CYS A O 1
ATOM 596 N N . GLY A 1 77 ? 3.769 -2.400 2.536 1.00 68.00 77 GLY A N 1
ATOM 597 C CA . GLY A 1 77 ? 5.191 -2.061 2.551 1.00 68.00 77 GLY A CA 1
ATOM 598 C C . GLY A 1 77 ? 5.599 -0.886 1.659 1.00 68.00 77 GLY A C 1
ATOM 599 O O . GLY A 1 77 ? 4.965 0.179 1.668 1.00 68.00 77 GLY A O 1
ATOM 600 N N . THR A 1 78 ? 6.718 -1.034 0.949 1.00 55.69 78 THR A N 1
ATOM 601 C CA . THR A 1 78 ? 7.294 0.013 0.084 1.00 55.69 78 THR A CA 1
ATOM 602 C C . THR A 1 78 ? 6.438 0.227 -1.178 1.00 55.69 78 THR A C 1
ATOM 604 O O . THR A 1 78 ? 6.094 -0.748 -1.847 1.00 55.69 78 THR A O 1
ATOM 607 N N . PRO A 1 79 ? 6.083 1.482 -1.528 1.00 52.34 79 PRO A N 1
ATOM 608 C CA . PRO A 1 79 ? 5.177 1.760 -2.639 1.00 52.34 79 PRO A CA 1
ATOM 609 C C . PRO A 1 79 ? 5.801 1.310 -3.966 1.00 52.34 79 PRO A C 1
ATOM 611 O O . PRO A 1 79 ? 7.014 1.425 -4.158 1.00 52.34 79 PRO A O 1
ATOM 614 N N . GLY A 1 80 ? 4.976 0.759 -4.855 1.00 51.84 80 GLY A N 1
ATOM 615 C CA . GLY A 1 80 ? 5.400 0.156 -6.124 1.00 51.84 80 GLY A CA 1
ATOM 616 C C . GLY A 1 80 ? 5.965 -1.277 -6.063 1.00 51.84 80 GLY A C 1
ATOM 617 O O . GLY A 1 80 ? 6.127 -1.876 -7.123 1.00 51.84 80 GLY A O 1
ATOM 618 N N . ILE A 1 81 ? 6.242 -1.852 -4.879 1.00 55.09 81 ILE A N 1
ATOM 619 C CA . ILE A 1 81 ? 6.784 -3.228 -4.735 1.00 55.09 81 ILE A CA 1
ATOM 620 C C . ILE A 1 81 ? 5.943 -4.074 -3.769 1.00 55.09 81 ILE A C 1
ATOM 622 O O . ILE A 1 81 ? 5.610 -5.217 -4.073 1.00 55.09 81 ILE A O 1
ATOM 626 N N . GLU A 1 82 ? 5.565 -3.512 -2.621 1.00 60.53 82 GLU A N 1
ATOM 627 C CA . GLU A 1 82 ? 4.755 -4.186 -1.603 1.00 60.53 82 GLU A CA 1
ATOM 628 C C . GLU A 1 82 ? 3.392 -3.494 -1.539 1.00 60.53 82 GLU A C 1
ATOM 630 O O . GLU A 1 82 ? 3.234 -2.400 -0.989 1.00 60.53 82 GLU A O 1
ATOM 635 N N . GLY A 1 83 ? 2.433 -4.126 -2.215 1.00 70.75 83 GLY A N 1
ATOM 636 C CA . GLY A 1 83 ? 1.182 -3.535 -2.676 1.00 70.75 83 GLY A CA 1
ATOM 637 C C . GLY A 1 83 ? 0.344 -2.811 -1.621 1.00 70.75 83 GLY A C 1
ATOM 638 O O . GLY A 1 83 ? 0.292 -3.165 -0.438 1.00 70.75 83 GLY A O 1
ATOM 639 N N . VAL A 1 84 ? -0.365 -1.790 -2.100 1.00 78.25 84 VAL A N 1
ATOM 640 C CA . VAL A 1 84 ? -1.478 -1.167 -1.386 1.00 78.25 84 VAL A CA 1
ATOM 641 C C . VAL A 1 84 ? -2.748 -1.950 -1.704 1.00 78.25 84 VAL A C 1
ATOM 643 O O . VAL A 1 84 ? -3.004 -2.294 -2.854 1.00 78.25 84 VAL A O 1
ATOM 646 N N . TRP A 1 85 ? -3.563 -2.214 -0.692 1.00 78.50 85 TRP A N 1
ATOM 647 C CA . TRP A 1 85 ? -4.824 -2.930 -0.808 1.00 78.50 85 TRP A CA 1
ATOM 648 C C . TRP A 1 85 ? -5.983 -2.020 -0.419 1.00 78.50 85 TRP A C 1
ATOM 650 O O . TRP A 1 85 ? -6.017 -1.478 0.682 1.00 78.50 85 TRP A O 1
ATOM 660 N N . ARG A 1 86 ? -6.957 -1.845 -1.307 1.00 82.62 86 ARG A N 1
ATOM 661 C CA . ARG A 1 86 ? -8.240 -1.224 -0.995 1.00 82.62 86 ARG A CA 1
ATOM 662 C C . ARG A 1 86 ? -9.120 -2.264 -0.317 1.00 82.62 86 ARG A C 1
ATOM 664 O O . ARG A 1 86 ? -9.459 -3.276 -0.927 1.00 82.62 86 ARG A O 1
ATOM 671 N N . ILE A 1 87 ? -9.489 -1.990 0.924 1.00 82.50 87 ILE A N 1
ATOM 672 C CA . ILE A 1 87 ? -10.324 -2.866 1.733 1.00 82.50 87 ILE A CA 1
ATOM 673 C C . ILE A 1 87 ? -11.789 -2.518 1.494 1.00 82.50 87 ILE A C 1
ATOM 675 O O . ILE A 1 87 ? -12.215 -1.385 1.746 1.00 82.50 87 ILE A O 1
ATOM 679 N N . ILE A 1 88 ? -12.550 -3.496 1.015 1.00 78.50 88 ILE A N 1
ATOM 680 C CA . ILE A 1 88 ? -14.005 -3.416 0.896 1.00 78.50 88 ILE A CA 1
ATOM 681 C C . ILE A 1 88 ? -14.596 -4.195 2.066 1.00 78.50 88 ILE A C 1
ATOM 683 O O . ILE A 1 88 ? -14.296 -5.370 2.257 1.00 78.50 88 ILE A O 1
ATOM 687 N N . VAL A 1 89 ? -15.410 -3.518 2.874 1.00 71.12 89 VAL A N 1
ATOM 688 C CA . VAL A 1 89 ? -16.102 -4.125 4.013 1.00 71.12 89 VAL A CA 1
ATOM 689 C C . VAL A 1 89 ? -17.579 -4.275 3.637 1.00 71.12 89 VAL A C 1
ATOM 691 O O . VAL A 1 89 ? -18.194 -3.277 3.247 1.00 71.12 89 VAL A O 1
ATOM 694 N N . PRO A 1 90 ? -18.177 -5.473 3.765 1.00 62.66 90 PRO A N 1
ATOM 695 C CA . PRO A 1 90 ? -19.560 -5.724 3.363 1.00 62.66 90 PRO A CA 1
ATOM 696 C C . PRO A 1 90 ? -20.609 -4.991 4.215 1.00 62.66 90 PRO A C 1
ATOM 698 O O . PRO A 1 90 ? -21.752 -4.872 3.785 1.00 62.66 90 PRO A O 1
ATOM 701 N N . ASP A 1 91 ? -20.244 -4.448 5.379 1.00 52.97 91 ASP A N 1
ATOM 702 C CA . ASP A 1 91 ? -21.186 -3.745 6.262 1.00 52.97 91 ASP A CA 1
ATOM 703 C C . ASP A 1 91 ? -21.682 -2.403 5.681 1.00 52.97 91 ASP A C 1
ATOM 705 O O . ASP A 1 91 ? -22.744 -1.912 6.047 1.00 52.97 91 ASP A O 1
ATOM 709 N N . VAL A 1 92 ? -20.993 -1.856 4.670 1.00 51.91 92 VAL A N 1
ATOM 710 C CA . VAL A 1 92 ? -21.457 -0.686 3.892 1.00 51.91 92 VAL A CA 1
ATOM 711 C C . VAL A 1 92 ? -22.185 -1.125 2.613 1.00 51.91 92 VAL A C 1
ATOM 713 O O . VAL A 1 92 ? -22.124 -0.458 1.585 1.00 51.91 92 VAL A O 1
ATOM 716 N N . ARG A 1 93 ? -22.849 -2.286 2.631 1.00 50.12 93 ARG A N 1
ATOM 717 C CA . ARG A 1 93 ? -23.773 -2.709 1.563 1.00 50.12 93 ARG A CA 1
ATOM 718 C C . ARG A 1 93 ? -25.239 -2.713 2.003 1.00 50.12 93 ARG A C 1
ATOM 720 O O . ARG A 1 93 ? -26.087 -3.202 1.267 1.00 50.12 93 ARG A O 1
ATOM 727 N N . ARG A 1 94 ? -25.550 -2.179 3.190 1.00 46.31 94 ARG A N 1
ATOM 728 C CA . ARG A 1 94 ? -26.907 -2.165 3.749 1.00 46.31 94 ARG A CA 1
ATOM 729 C C . ARG A 1 94 ? -27.405 -0.738 3.994 1.00 46.31 94 ARG A C 1
ATOM 731 O O . ARG A 1 94 ? -27.571 -0.354 5.138 1.00 46.31 94 ARG A O 1
ATOM 738 N N . THR A 1 95 ? -27.638 0.013 2.921 1.00 46.44 95 THR A N 1
ATOM 739 C CA . THR A 1 95 ? -28.654 1.084 2.842 1.00 46.44 95 THR A CA 1
ATOM 740 C C . THR A 1 95 ? -28.771 1.516 1.383 1.00 46.44 95 THR A C 1
ATOM 742 O O . THR A 1 95 ? -28.323 2.600 1.025 1.00 46.44 95 THR A O 1
ATOM 745 N N . GLU A 1 96 ? -29.324 0.644 0.547 1.00 40.19 96 GLU A N 1
ATOM 746 C CA . GLU A 1 96 ? -30.180 1.035 -0.579 1.00 40.19 96 GLU A CA 1
ATOM 747 C C . GLU A 1 96 ? -31.359 0.061 -0.620 1.00 40.19 96 GLU A C 1
ATOM 749 O O . GLU A 1 96 ? -31.115 -1.149 -0.391 1.00 40.19 96 GLU A O 1
#

Sequence (96 aa):
MKTVMIPCIVTALAILFAGGENLLWRTTDYYPSFLAGVRDVDNVTLLIPTAMKDICGNQRPVPELKKKRNGLYLRCGTPGIEGVWRIIVPDVRRTE

Radius of gyration: 16.28 Å; Cα contacts (8 Å, |Δi|>4): 122; chains: 1; bounding box: 59×26×39 Å